Protein AF-A0A5M3XI21-F1 (afdb_monomer_lite)

Sequence (99 aa):
MAERLDDRTVAGRLEVLEELLAELEASGAETALDAIALLAEVYGEALARVMRHAPELHTDLAKDVLLAHLLALHGLGQQEEKAFIPVDALLRRPAGSTP

Organism: NCBI:txid90975

Radius of gyration: 20.73 Å; chains: 1; bounding box: 42×50×56 Å

Foldseek 3Di:
DDDDDDPVRVVVVVVVVVVVLVVCVVVVVVVVNVVVVVVLVVVLVVVVVVCVVCVVCQVVLCVGNNSVVSCVVSVNHDDPPPVPDDVVNVPPDPPDDDD

Structure (mmCIF, N/CA/C/O backbone):
data_AF-A0A5M3XI21-F1
#
_entry.id   AF-A0A5M3XI21-F1
#
loop_
_atom_site.group_PDB
_atom_site.id
_atom_site.type_symbol
_atom_site.label_atom_id
_atom_site.label_alt_id
_atom_site.label_comp_id
_atom_site.label_asym_id
_atom_site.label_entity_id
_atom_site.label_seq_id
_atom_site.pdbx_PDB_ins_code
_atom_site.Cartn_x
_atom_site.Cartn_y
_atom_site.Cartn_z
_atom_site.occupancy
_atom_site.B_iso_or_equiv
_atom_site.auth_seq_id
_atom_site.auth_comp_id
_atom_site.auth_asym_id
_atom_site.auth_atom_id
_atom_site.pdbx_PDB_model_num
ATOM 1 N N . MET A 1 1 ? -16.130 -6.205 -14.612 1.00 44.44 1 MET A N 1
ATOM 2 C CA . MET A 1 1 ? -14.753 -5.741 -14.350 1.00 44.44 1 MET A CA 1
ATOM 3 C C . MET A 1 1 ? -14.866 -4.320 -13.848 1.00 44.44 1 MET A C 1
ATOM 5 O O . MET A 1 1 ? -15.587 -3.558 -14.478 1.00 44.44 1 MET A O 1
ATOM 9 N N . ALA A 1 2 ? -14.283 -4.005 -12.692 1.00 56.81 2 ALA A N 1
ATOM 10 C CA . ALA A 1 2 ? -14.279 -2.634 -12.192 1.00 56.81 2 ALA A CA 1
ATOM 11 C C . ALA A 1 2 ? -13.516 -1.729 -13.172 1.00 56.81 2 ALA A C 1
ATOM 13 O O . ALA A 1 2 ? -12.550 -2.175 -13.796 1.00 56.81 2 ALA A O 1
ATOM 14 N N . GLU A 1 3 ? -13.976 -0.491 -13.325 1.00 80.06 3 GLU A N 1
ATOM 15 C CA . GLU A 1 3 ? -13.272 0.534 -14.090 1.00 80.06 3 GLU A CA 1
ATOM 16 C C . GLU A 1 3 ? -11.893 0.784 -13.463 1.00 80.06 3 GLU A C 1
ATOM 18 O O . GLU A 1 3 ? -11.750 0.786 -12.236 1.00 80.06 3 GLU A O 1
ATOM 23 N N . ARG A 1 4 ? -10.860 0.914 -14.305 1.00 84.12 4 ARG A N 1
ATOM 24 C CA . ARG A 1 4 ? -9.506 1.227 -13.832 1.00 84.12 4 ARG A CA 1
ATOM 25 C C . ARG A 1 4 ? -9.526 2.616 -13.197 1.00 84.12 4 ARG A C 1
ATOM 27 O O . ARG A 1 4 ? -10.082 3.539 -13.778 1.00 84.12 4 ARG A O 1
ATOM 34 N N . LEU A 1 5 ? -8.912 2.747 -12.025 1.00 86.69 5 LEU A N 1
ATOM 35 C CA . LEU A 1 5 ? -8.783 4.037 -11.352 1.00 86.69 5 LEU A CA 1
ATOM 36 C C . LEU A 1 5 ? -7.801 4.924 -12.122 1.00 86.69 5 LEU A C 1
ATOM 38 O O . LEU A 1 5 ? -6.775 4.429 -12.591 1.00 86.69 5 LEU A O 1
ATOM 42 N N . ASP A 1 6 ? -8.120 6.212 -12.235 1.00 89.50 6 ASP A N 1
ATOM 43 C CA . ASP A 1 6 ? -7.165 7.225 -12.684 1.00 89.50 6 ASP A CA 1
ATOM 44 C C . ASP A 1 6 ? -6.231 7.653 -11.538 1.00 89.50 6 ASP A C 1
ATOM 46 O O . ASP A 1 6 ? -6.515 7.419 -10.359 1.00 89.50 6 ASP A O 1
ATOM 50 N N . ASP A 1 7 ? -5.116 8.301 -11.884 1.00 86.25 7 ASP A N 1
ATOM 51 C CA . ASP A 1 7 ? -4.074 8.703 -10.929 1.00 86.25 7 ASP A CA 1
ATOM 52 C C . ASP A 1 7 ? -4.614 9.601 -9.808 1.00 86.25 7 ASP A C 1
ATOM 54 O O . ASP A 1 7 ? -4.203 9.491 -8.653 1.00 86.25 7 ASP A O 1
ATOM 58 N N . ARG A 1 8 ? -5.578 10.474 -10.127 1.00 87.88 8 ARG A N 1
ATOM 59 C CA . ARG A 1 8 ? -6.192 11.376 -9.146 1.00 87.88 8 ARG A CA 1
ATOM 60 C C . ARG A 1 8 ? -7.022 10.602 -8.126 1.00 87.88 8 ARG A C 1
ATOM 62 O O . ARG A 1 8 ? -6.962 10.889 -6.933 1.00 87.88 8 ARG A O 1
ATOM 69 N N . THR A 1 9 ? -7.802 9.635 -8.595 1.00 90.44 9 THR A N 1
ATOM 70 C CA . THR A 1 9 ? -8.622 8.770 -7.747 1.00 90.44 9 THR A CA 1
ATOM 71 C C . THR A 1 9 ? -7.742 7.866 -6.898 1.00 90.44 9 THR A C 1
ATOM 73 O O . THR A 1 9 ? -8.064 7.621 -5.738 1.00 90.44 9 THR A O 1
ATOM 76 N N . VAL A 1 10 ? -6.623 7.388 -7.448 1.00 88.50 10 VAL A N 1
ATOM 77 C CA . VAL A 1 10 ? -5.615 6.649 -6.685 1.00 88.50 10 VAL A CA 1
ATOM 78 C C . VAL A 1 10 ? -5.051 7.507 -5.558 1.00 88.50 10 VAL A C 1
ATOM 80 O O . VAL A 1 10 ? -5.106 7.071 -4.413 1.00 88.50 10 VAL A O 1
ATOM 83 N N . ALA A 1 11 ? -4.569 8.718 -5.852 1.00 84.06 11 ALA A N 1
ATOM 84 C CA . ALA A 1 11 ? -3.992 9.605 -4.843 1.00 84.06 11 ALA A CA 1
ATOM 85 C C . ALA A 1 11 ? -4.972 9.875 -3.689 1.00 84.06 11 ALA A C 1
ATOM 87 O O . ALA A 1 11 ? -4.624 9.671 -2.531 1.00 84.06 11 ALA A O 1
ATOM 88 N N . GLY A 1 12 ? -6.232 10.204 -4.001 1.00 89.50 12 GLY A N 1
ATOM 89 C CA . GLY A 1 12 ? -7.248 10.417 -2.966 1.00 89.50 12 GLY A CA 1
ATOM 90 C C . GLY A 1 12 ? -7.565 9.160 -2.145 1.00 89.50 12 GLY A C 1
ATOM 91 O O . GLY A 1 12 ? -7.872 9.253 -0.963 1.00 89.50 12 GLY A O 1
ATOM 92 N N . ARG A 1 13 ? -7.473 7.960 -2.734 1.00 90.94 13 ARG A N 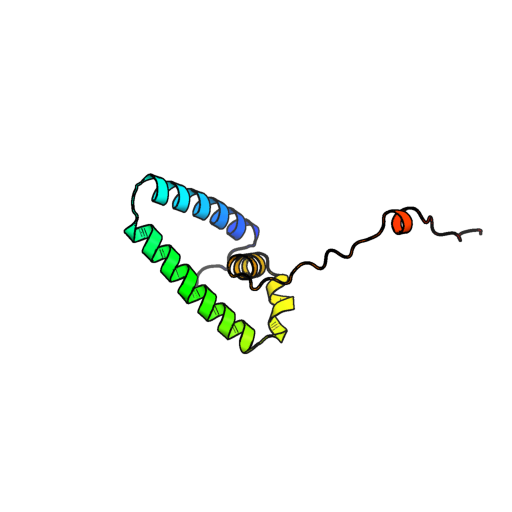1
ATOM 93 C CA . ARG A 1 13 ? -7.628 6.709 -1.972 1.00 90.94 13 ARG A CA 1
ATOM 94 C C . ARG A 1 13 ? -6.430 6.404 -1.080 1.00 90.94 13 ARG A C 1
ATOM 96 O O . ARG A 1 13 ? -6.635 5.787 -0.042 1.00 90.94 13 ARG A O 1
ATOM 103 N N . LEU A 1 14 ? -5.220 6.792 -1.482 1.00 87.62 14 LEU A N 1
ATOM 104 C CA . LEU A 1 14 ? -4.025 6.652 -0.649 1.00 87.62 14 LEU A CA 1
ATOM 105 C C . LEU A 1 14 ? -4.121 7.562 0.581 1.00 87.62 14 LEU A C 1
ATOM 107 O O . LEU A 1 14 ? -3.933 7.073 1.686 1.00 87.62 14 LEU A O 1
ATOM 111 N N . GLU A 1 15 ? -4.538 8.819 0.406 1.00 90.81 15 GLU A N 1
ATOM 112 C CA . GLU A 1 15 ? -4.784 9.746 1.524 1.00 90.81 15 GLU A CA 1
ATOM 113 C C . GLU A 1 15 ? -5.818 9.180 2.514 1.00 90.81 15 GLU A C 1
ATOM 115 O O . GLU A 1 15 ? -5.564 9.099 3.713 1.00 90.81 15 GLU A O 1
ATOM 120 N N . VAL A 1 16 ? -6.957 8.683 2.016 1.00 94.62 16 VAL A N 1
ATOM 121 C CA . VAL A 1 16 ? -7.982 8.054 2.872 1.00 94.62 16 VAL A CA 1
ATOM 122 C C . VAL A 1 16 ? -7.455 6.795 3.572 1.00 94.62 16 VAL A C 1
ATOM 124 O O . VAL A 1 16 ? -7.833 6.514 4.707 1.00 94.62 16 VAL A O 1
ATOM 127 N N . LEU A 1 17 ? -6.601 6.005 2.915 1.00 91.38 17 LEU A N 1
ATOM 128 C CA . LEU A 1 17 ? -6.008 4.820 3.534 1.00 91.38 17 LEU A CA 1
ATOM 129 C C . LEU A 1 17 ? -5.089 5.202 4.701 1.00 91.38 17 LEU A C 1
ATOM 131 O O . LEU A 1 17 ? -5.135 4.538 5.733 1.00 91.38 17 LEU A O 1
ATOM 135 N N . GLU A 1 18 ? -4.295 6.263 4.556 1.00 91.56 18 GLU A N 1
ATOM 136 C CA . GLU A 1 18 ? -3.454 6.793 5.635 1.00 91.56 18 GLU A CA 1
ATOM 137 C C . GLU A 1 18 ? -4.299 7.233 6.839 1.00 91.56 18 GLU A C 1
ATOM 139 O O . GLU A 1 18 ? -3.993 6.857 7.972 1.00 91.56 18 GLU A O 1
ATOM 144 N N . GLU A 1 19 ? -5.403 7.949 6.600 1.00 96.12 19 GLU A N 1
ATOM 145 C CA . GLU A 1 19 ? -6.345 8.354 7.653 1.00 96.12 19 GLU A CA 1
ATOM 146 C C . GLU A 1 19 ? -6.939 7.141 8.385 1.00 96.12 19 GLU A C 1
ATOM 148 O O . GLU A 1 19 ? -6.906 7.075 9.615 1.00 96.12 19 GLU A O 1
ATOM 153 N N . LEU A 1 20 ? -7.418 6.136 7.644 1.00 95.88 20 LEU A N 1
ATOM 154 C CA . LEU A 1 20 ? -7.997 4.921 8.226 1.00 95.88 20 LEU A CA 1
ATOM 155 C C . LEU A 1 20 ? -6.979 4.103 9.028 1.00 95.88 20 LEU A C 1
ATOM 157 O O . LEU A 1 20 ? -7.335 3.514 10.049 1.00 95.88 20 LEU A O 1
ATOM 161 N N . LEU A 1 21 ? -5.721 4.045 8.584 1.00 93.25 21 LEU A N 1
ATOM 162 C CA . LEU A 1 21 ? -4.655 3.372 9.328 1.00 93.25 21 LEU A CA 1
ATOM 163 C C . LEU A 1 21 ? -4.342 4.105 10.636 1.00 93.25 21 LEU A C 1
ATOM 165 O O . LEU A 1 21 ? -4.192 3.450 11.667 1.00 93.25 21 LEU A O 1
ATOM 169 N N . ALA A 1 22 ? -4.319 5.440 10.618 1.00 93.62 22 ALA A N 1
ATOM 170 C CA . ALA A 1 22 ? -4.133 6.244 11.824 1.00 93.62 22 ALA A CA 1
ATOM 171 C C . ALA A 1 22 ? -5.297 6.075 12.818 1.00 93.62 22 ALA A C 1
ATOM 173 O O . ALA A 1 22 ? -5.080 5.941 14.024 1.00 93.62 22 ALA A O 1
ATOM 174 N N . GLU A 1 23 ? -6.541 6.028 12.331 1.00 95.12 23 GLU A N 1
ATOM 175 C CA . GLU A 1 23 ? -7.711 5.722 13.163 1.00 95.12 23 GLU A CA 1
ATOM 176 C C . GLU A 1 23 ? -7.638 4.310 13.756 1.00 95.12 23 GLU A C 1
ATOM 178 O O . GLU A 1 23 ? -7.946 4.106 14.935 1.00 95.12 23 GLU A O 1
ATOM 183 N N . LEU A 1 24 ? -7.204 3.330 12.959 1.00 94.88 24 LEU A N 1
ATOM 184 C CA . LEU A 1 24 ? -7.056 1.950 13.406 1.00 94.88 24 LEU A CA 1
ATOM 185 C C . LEU A 1 24 ? -6.000 1.833 14.513 1.00 94.88 24 LEU A C 1
ATOM 187 O O . LEU A 1 24 ? -6.245 1.156 15.514 1.00 94.88 24 LEU A O 1
ATOM 191 N N . GLU A 1 25 ? -4.882 2.545 14.382 1.00 92.25 25 GLU A N 1
ATOM 192 C CA . GLU A 1 25 ? -3.859 2.658 15.423 1.00 92.25 25 GLU A CA 1
ATOM 193 C C . GLU A 1 25 ? -4.412 3.287 16.702 1.00 92.25 25 GLU A C 1
ATOM 195 O O . GLU A 1 25 ? -4.286 2.710 17.785 1.00 92.25 25 GLU A O 1
ATOM 200 N N . ALA A 1 26 ? -5.127 4.407 16.584 1.00 94.12 26 ALA A N 1
ATOM 201 C CA . ALA A 1 26 ? -5.742 5.078 17.727 1.00 94.12 26 ALA A CA 1
ATOM 202 C C . ALA A 1 26 ? -6.810 4.221 18.434 1.00 94.12 26 ALA A C 1
ATOM 204 O O . ALA A 1 26 ? -7.038 4.381 19.635 1.00 94.12 26 ALA A O 1
ATOM 205 N N . SER A 1 27 ? -7.460 3.302 17.713 1.00 95.25 27 SER A N 1
ATOM 206 C CA . SER A 1 27 ? -8.473 2.400 18.273 1.00 95.25 27 SER A CA 1
ATOM 207 C C . SER A 1 27 ? -7.899 1.283 19.158 1.00 95.25 27 SER A C 1
ATOM 209 O O . SER A 1 27 ? -8.662 0.607 19.850 1.00 95.25 27 SER A O 1
ATOM 211 N N . GLY A 1 28 ? -6.574 1.077 19.152 1.00 90.69 28 GLY A N 1
ATOM 212 C CA . GLY A 1 28 ? -5.918 -0.015 19.881 1.00 90.69 28 GLY A CA 1
ATOM 213 C C . GLY A 1 28 ? -6.143 -1.394 19.251 1.00 90.69 28 GLY A C 1
ATOM 214 O O . GLY A 1 28 ? -6.021 -2.416 19.926 1.00 90.69 28 GLY A O 1
ATOM 215 N N . ALA A 1 29 ? -6.492 -1.447 17.963 1.00 92.94 29 ALA A N 1
ATOM 216 C CA . ALA A 1 29 ? -6.718 -2.684 17.221 1.00 92.94 29 ALA A CA 1
ATOM 217 C C . ALA A 1 29 ? -5.395 -3.319 16.745 1.00 92.94 29 ALA A C 1
ATOM 219 O O . ALA A 1 29 ? -5.200 -3.542 15.549 1.00 92.94 29 ALA A O 1
ATOM 220 N N . GLU A 1 30 ? -4.497 -3.636 17.685 1.00 92.56 30 GLU A N 1
ATOM 221 C CA . GLU A 1 30 ? -3.145 -4.165 17.420 1.00 92.56 30 GLU A CA 1
ATOM 222 C C . GLU A 1 30 ? -3.1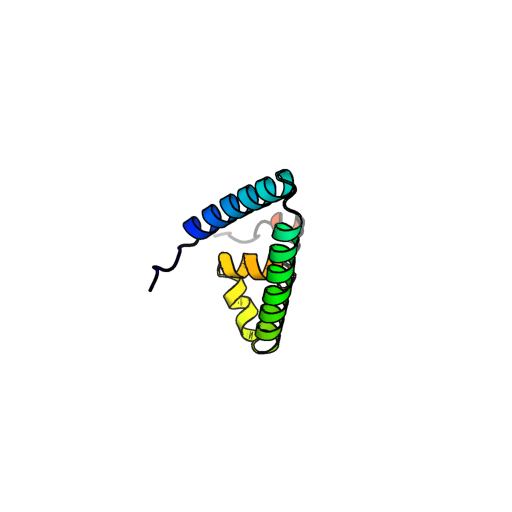64 -5.358 16.453 1.00 92.56 30 GLU A C 1
ATOM 224 O O . GLU A 1 30 ? -2.467 -5.353 15.447 1.00 92.56 30 GLU A O 1
ATOM 229 N N . THR A 1 31 ? -4.059 -6.332 16.661 1.00 93.62 31 THR A N 1
ATOM 230 C CA . THR A 1 31 ? -4.164 -7.507 15.777 1.00 93.62 31 THR A CA 1
ATOM 231 C C . THR A 1 31 ? -4.535 -7.150 14.332 1.00 93.62 31 THR A C 1
ATOM 233 O O . THR A 1 31 ? -4.127 -7.844 13.402 1.00 93.62 31 THR A O 1
ATOM 236 N N . ALA A 1 32 ? -5.324 -6.093 14.119 1.00 93.94 32 ALA A N 1
ATOM 237 C CA . ALA A 1 32 ? -5.689 -5.657 12.774 1.00 93.94 32 ALA A CA 1
ATOM 238 C C . ALA A 1 32 ? -4.511 -4.954 12.086 1.00 93.94 32 ALA A C 1
ATOM 240 O O . ALA A 1 32 ? -4.254 -5.217 10.911 1.00 93.94 32 ALA A O 1
ATOM 241 N N . LEU A 1 33 ? -3.769 -4.121 12.822 1.00 94.50 33 LEU A N 1
ATOM 242 C CA . LEU A 1 33 ? -2.538 -3.509 12.326 1.00 94.50 33 LEU A CA 1
ATOM 243 C C . LEU A 1 33 ? -1.468 -4.553 12.006 1.00 94.50 33 LEU A C 1
ATOM 245 O O . LEU A 1 33 ? -0.902 -4.505 10.918 1.00 94.50 33 LEU A O 1
ATOM 249 N N . ASP A 1 34 ? -1.261 -5.539 12.881 1.00 95.19 34 ASP A N 1
ATOM 250 C CA . ASP A 1 34 ? -0.326 -6.644 12.648 1.00 95.19 34 ASP A CA 1
ATOM 251 C C . ASP A 1 34 ? -0.692 -7.426 11.381 1.00 95.19 34 ASP A C 1
ATOM 253 O O . ASP A 1 34 ? 0.172 -7.772 10.575 1.00 95.19 34 ASP A O 1
ATOM 257 N N . ALA A 1 35 ? -1.987 -7.683 11.163 1.00 95.50 35 ALA A N 1
ATOM 258 C CA . ALA A 1 35 ? -2.453 -8.357 9.957 1.00 95.50 35 ALA A CA 1
ATOM 259 C C . ALA A 1 35 ? -2.189 -7.526 8.690 1.00 95.50 35 ALA A C 1
ATOM 261 O O . ALA A 1 35 ? -1.769 -8.081 7.674 1.00 95.50 35 ALA A O 1
ATOM 262 N N . ILE A 1 36 ? -2.409 -6.208 8.733 1.00 95.00 36 ILE A N 1
ATOM 263 C CA . ILE A 1 36 ? -2.128 -5.308 7.604 1.00 95.00 36 ILE A CA 1
ATOM 264 C C . ILE A 1 36 ? -0.622 -5.219 7.342 1.00 95.00 36 ILE A C 1
ATOM 266 O O . ILE A 1 36 ? -0.209 -5.307 6.185 1.00 95.00 36 ILE A O 1
ATOM 270 N N . ALA A 1 37 ? 0.195 -5.102 8.390 1.00 93.06 37 ALA A N 1
ATOM 271 C CA . ALA A 1 37 ? 1.649 -5.092 8.284 1.00 93.06 37 ALA A CA 1
ATOM 272 C C . ALA A 1 37 ? 2.155 -6.390 7.641 1.00 93.06 37 ALA A C 1
ATOM 274 O O . ALA A 1 37 ? 2.879 -6.347 6.648 1.00 93.06 37 ALA A O 1
ATOM 275 N N . LEU A 1 38 ? 1.675 -7.543 8.115 1.00 95.88 38 LEU A N 1
ATOM 276 C CA . LEU A 1 38 ? 2.018 -8.843 7.541 1.00 95.88 38 LEU A CA 1
ATOM 277 C C . LEU A 1 38 ? 1.582 -8.962 6.071 1.00 95.88 38 LEU A C 1
ATOM 279 O O . LEU A 1 38 ? 2.318 -9.501 5.245 1.00 95.88 38 LEU A O 1
ATOM 283 N N . LEU A 1 39 ? 0.399 -8.451 5.714 1.00 95.06 39 LEU A N 1
ATOM 284 C CA . LEU A 1 39 ? -0.041 -8.401 4.317 1.00 95.06 39 LEU A CA 1
ATOM 285 C C . LEU A 1 39 ? 0.893 -7.531 3.466 1.00 95.06 39 LEU A C 1
ATOM 287 O O . LEU A 1 39 ? 1.281 -7.957 2.376 1.00 95.06 39 LEU A O 1
ATOM 291 N N . ALA A 1 40 ? 1.271 -6.348 3.954 1.00 93.62 40 ALA A N 1
ATOM 292 C CA . ALA A 1 40 ? 2.193 -5.455 3.261 1.00 93.62 40 ALA A CA 1
ATOM 293 C C . ALA A 1 40 ? 3.566 -6.117 3.057 1.00 93.62 40 ALA A C 1
ATOM 295 O O . ALA A 1 40 ? 4.113 -6.057 1.958 1.00 93.62 40 ALA A O 1
ATOM 296 N N . GLU A 1 41 ? 4.093 -6.820 4.060 1.00 95.31 41 GLU A N 1
ATOM 297 C CA . GLU A 1 41 ? 5.352 -7.566 3.949 1.00 95.31 41 GLU A CA 1
ATOM 298 C C . GLU A 1 41 ? 5.281 -8.671 2.886 1.00 95.31 41 GLU A C 1
ATOM 300 O O . GLU A 1 41 ? 6.140 -8.753 2.004 1.00 95.31 41 GLU A O 1
ATOM 305 N N . VAL A 1 42 ? 4.237 -9.506 2.926 1.00 97.44 42 VAL A N 1
ATOM 306 C CA . VAL A 1 42 ? 4.074 -10.629 1.990 1.00 97.44 42 VAL A CA 1
ATOM 307 C C . VAL A 1 42 ? 3.928 -10.136 0.550 1.00 97.44 42 VAL A C 1
ATOM 309 O O . VAL A 1 42 ? 4.554 -10.692 -0.360 1.00 97.44 42 VAL A O 1
ATOM 312 N N . TYR A 1 43 ? 3.127 -9.094 0.320 1.00 94.81 43 TYR A N 1
ATOM 313 C CA . TYR A 1 43 ? 2.961 -8.532 -1.020 1.00 94.81 43 TYR A CA 1
ATOM 314 C C . TYR A 1 43 ? 4.185 -7.739 -1.486 1.00 94.81 43 TYR A C 1
ATOM 316 O O . TYR A 1 43 ? 4.510 -7.794 -2.674 1.00 94.81 43 TYR A O 1
ATOM 324 N N . GLY A 1 44 ? 4.913 -7.091 -0.576 1.00 94.50 44 GLY A N 1
ATOM 325 C CA . GLY A 1 44 ? 6.198 -6.462 -0.873 1.00 94.50 44 GLY A CA 1
ATOM 326 C C . GLY A 1 44 ? 7.242 -7.468 -1.352 1.00 94.50 44 GLY A C 1
ATOM 327 O O . GLY A 1 44 ? 7.886 -7.263 -2.381 1.00 94.50 44 GLY A O 1
ATOM 328 N N . GLU A 1 45 ? 7.352 -8.613 -0.677 1.00 97.38 45 GLU A N 1
ATOM 329 C CA . GLU A 1 45 ? 8.229 -9.709 -1.103 1.00 97.38 45 GLU A CA 1
ATOM 330 C C . GLU A 1 45 ? 7.783 -10.308 -2.447 1.00 97.38 45 GLU A C 1
ATOM 332 O O . GLU A 1 45 ? 8.612 -10.604 -3.313 1.00 97.38 45 GLU A O 1
ATOM 337 N N . ALA A 1 46 ? 6.475 -10.463 -2.669 1.00 96.50 46 ALA A N 1
ATOM 338 C CA . ALA A 1 46 ? 5.959 -10.910 -3.960 1.00 96.50 46 ALA A CA 1
ATOM 339 C C . ALA A 1 46 ? 6.348 -9.937 -5.087 1.00 96.50 46 ALA A C 1
ATOM 341 O O . ALA A 1 46 ? 6.838 -10.375 -6.131 1.00 96.50 46 ALA A O 1
ATOM 342 N N . LEU A 1 47 ? 6.208 -8.628 -4.862 1.00 95.19 47 LEU A N 1
ATOM 343 C CA . LEU A 1 47 ? 6.635 -7.596 -5.804 1.00 95.19 47 LEU A CA 1
ATOM 344 C C . LEU A 1 47 ? 8.143 -7.658 -6.066 1.00 95.19 47 LEU A C 1
ATOM 346 O O . LEU A 1 47 ? 8.561 -7.644 -7.224 1.00 95.19 47 LEU A O 1
ATOM 350 N N . ALA A 1 48 ? 8.961 -7.809 -5.023 1.00 94.75 48 ALA A N 1
ATOM 351 C CA . ALA A 1 48 ? 10.409 -7.948 -5.159 1.00 94.75 48 ALA A CA 1
ATOM 352 C C . ALA A 1 48 ? 10.794 -9.157 -6.030 1.00 94.75 48 ALA A C 1
ATOM 354 O O . ALA A 1 48 ? 11.711 -9.073 -6.851 1.00 94.75 48 ALA A O 1
ATOM 355 N N . ARG A 1 49 ? 10.070 -10.279 -5.915 1.00 96.56 49 ARG A N 1
ATOM 356 C CA . ARG A 1 49 ? 10.265 -11.449 -6.789 1.00 96.56 49 ARG A CA 1
ATOM 357 C C . ARG A 1 49 ? 9.884 -11.157 -8.233 1.00 96.56 49 ARG A C 1
ATOM 359 O O . ARG A 1 49 ? 10.636 -11.537 -9.125 1.00 96.56 49 ARG A O 1
ATOM 366 N N . VAL A 1 50 ? 8.773 -10.462 -8.478 1.00 94.81 50 VAL A N 1
ATOM 367 C CA . VAL A 1 50 ? 8.402 -10.034 -9.839 1.00 94.81 50 VAL A CA 1
ATOM 368 C C . VAL A 1 50 ? 9.503 -9.153 -10.434 1.00 94.81 50 VAL A C 1
ATOM 370 O O . VAL A 1 50 ? 9.952 -9.422 -11.545 1.00 94.81 50 VAL A O 1
ATOM 373 N N . MET A 1 51 ? 10.015 -8.178 -9.675 1.00 93.94 51 MET A N 1
ATOM 374 C CA . MET A 1 51 ? 11.108 -7.302 -10.125 1.00 93.94 51 MET A CA 1
ATOM 375 C C . MET A 1 51 ? 12.414 -8.060 -10.372 1.00 93.94 51 MET A C 1
ATOM 377 O O . MET A 1 51 ? 13.169 -7.710 -11.273 1.00 93.94 51 MET A O 1
ATOM 381 N N . ARG A 1 52 ? 12.670 -9.142 -9.629 1.00 94.50 52 ARG A N 1
ATOM 382 C CA . ARG A 1 52 ? 13.812 -10.032 -9.883 1.00 94.50 52 ARG A CA 1
ATOM 383 C C . ARG A 1 52 ? 13.674 -10.808 -11.194 1.00 94.50 52 ARG A C 1
ATOM 385 O O . ARG A 1 52 ? 14.682 -11.088 -11.834 1.00 94.50 52 ARG A O 1
ATOM 392 N N . HIS A 1 53 ? 12.456 -11.190 -11.569 1.00 96.12 53 HIS A N 1
ATOM 393 C CA . HIS A 1 53 ? 12.192 -11.953 -12.790 1.00 96.12 53 HIS A CA 1
ATOM 394 C C . HIS A 1 53 ? 12.057 -11.081 -14.044 1.00 96.12 53 HIS A C 1
ATOM 396 O O . HIS A 1 53 ? 12.301 -11.593 -15.132 1.00 96.12 53 HIS A O 1
ATOM 402 N N . ALA A 1 54 ? 11.689 -9.806 -13.890 1.00 94.19 54 ALA A N 1
ATOM 403 C CA . ALA A 1 54 ? 11.482 -8.862 -14.988 1.00 94.19 54 ALA A CA 1
ATOM 404 C C . ALA A 1 54 ? 12.079 -7.471 -14.670 1.00 94.19 54 ALA A C 1
ATOM 406 O O . ALA A 1 54 ? 11.337 -6.489 -14.541 1.00 94.19 54 ALA A O 1
ATOM 407 N N . PRO A 1 55 ? 13.411 -7.364 -14.490 1.00 90.25 55 PRO A N 1
ATOM 408 C CA . PRO A 1 55 ? 14.072 -6.105 -14.135 1.00 90.25 55 PRO A CA 1
ATOM 409 C C . PRO A 1 55 ? 13.900 -5.007 -15.194 1.00 90.25 55 PRO A C 1
ATOM 411 O O . PRO A 1 55 ? 13.922 -3.822 -14.868 1.00 90.25 55 PRO A O 1
ATOM 414 N N . GLU A 1 56 ? 13.689 -5.375 -16.457 1.00 92.50 56 GLU A N 1
ATOM 415 C CA . GLU A 1 56 ? 13.450 -4.452 -17.566 1.00 92.50 56 GLU A CA 1
ATOM 416 C C . GLU A 1 56 ? 12.175 -3.613 -17.400 1.00 92.50 56 GLU A C 1
ATOM 418 O O . GLU A 1 56 ? 12.103 -2.505 -17.929 1.00 92.50 56 GLU A O 1
ATOM 423 N N . LEU A 1 57 ? 11.193 -4.094 -16.629 1.00 92.44 57 LEU A N 1
ATOM 424 C CA . LEU A 1 57 ? 9.939 -3.374 -16.397 1.00 92.44 57 LEU A CA 1
ATOM 425 C C . LEU A 1 57 ? 10.097 -2.212 -15.416 1.00 92.44 57 LEU A C 1
ATOM 427 O O . LEU A 1 57 ? 9.249 -1.326 -15.378 1.00 92.44 57 LEU A O 1
ATOM 431 N N . HIS A 1 58 ? 11.178 -2.185 -14.635 1.00 91.00 58 HIS A N 1
ATOM 432 C CA . HIS A 1 58 ? 11.354 -1.254 -13.520 1.00 91.00 58 HIS A CA 1
ATOM 433 C C . HIS A 1 58 ? 11.177 0.216 -13.926 1.00 91.00 58 HIS A C 1
ATOM 435 O O . HIS A 1 58 ? 10.414 0.956 -13.307 1.00 91.00 58 HIS A O 1
ATOM 441 N N . THR A 1 59 ? 11.805 0.616 -15.035 1.00 90.12 59 THR A N 1
ATOM 442 C CA . THR A 1 59 ? 11.735 1.999 -15.538 1.00 90.12 59 THR A CA 1
ATOM 443 C C . THR A 1 59 ? 10.336 2.378 -16.021 1.00 90.12 59 THR A C 1
ATOM 445 O O . THR A 1 59 ? 9.941 3.533 -15.887 1.00 90.12 59 THR A O 1
ATOM 448 N N . ASP A 1 60 ? 9.581 1.437 -16.584 1.00 92.50 60 ASP A N 1
ATOM 449 C CA . ASP A 1 60 ? 8.228 1.711 -17.067 1.00 92.50 60 ASP A CA 1
ATOM 450 C C . ASP A 1 60 ? 7.212 1.738 -15.925 1.00 92.50 60 ASP A C 1
ATOM 452 O O . ASP A 1 60 ? 6.342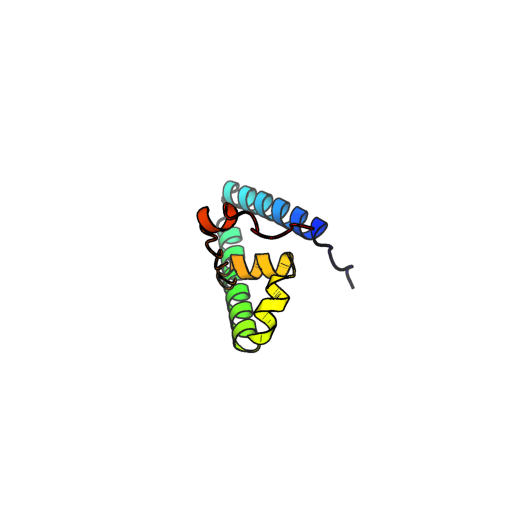 2.606 -15.905 1.00 92.50 60 ASP A O 1
ATOM 456 N N . LEU A 1 61 ? 7.371 0.863 -14.929 1.00 93.06 61 LEU A N 1
ATOM 457 C CA . LEU A 1 61 ? 6.553 0.875 -13.716 1.00 93.06 61 LEU A CA 1
ATOM 458 C C . LEU A 1 61 ? 6.770 2.153 -12.898 1.00 93.06 61 LEU A C 1
ATOM 460 O O . LEU A 1 61 ? 5.813 2.708 -12.375 1.00 93.06 61 LEU A O 1
ATOM 464 N N . ALA A 1 62 ? 7.998 2.674 -12.846 1.00 90.81 62 ALA A N 1
ATOM 465 C CA . ALA A 1 62 ? 8.300 3.930 -12.161 1.00 90.81 62 ALA A CA 1
ATOM 466 C C . ALA A 1 62 ? 7.648 5.177 -12.801 1.00 90.81 62 ALA A C 1
ATOM 468 O O . ALA A 1 62 ? 7.651 6.240 -12.185 1.00 90.81 62 ALA A O 1
ATOM 469 N N . LYS A 1 63 ? 7.106 5.081 -14.026 1.00 89.56 63 LYS A N 1
ATOM 470 C CA . LYS A 1 63 ? 6.381 6.185 -14.689 1.00 89.56 63 LYS A CA 1
ATOM 471 C C . LYS A 1 63 ? 4.897 6.232 -14.325 1.00 89.56 63 LYS A C 1
ATOM 473 O O . LYS A 1 63 ? 4.262 7.258 -14.547 1.00 89.56 63 LYS A O 1
ATOM 478 N N . ASP A 1 64 ? 4.343 5.132 -13.825 1.00 91.31 64 ASP A N 1
ATOM 479 C CA . ASP A 1 64 ? 2.964 5.059 -13.348 1.00 91.31 64 ASP A CA 1
ATOM 480 C C . ASP A 1 64 ? 2.923 5.485 -11.876 1.00 91.31 64 ASP A C 1
ATOM 482 O O . ASP A 1 64 ? 3.708 4.999 -11.065 1.00 91.31 64 ASP A O 1
ATOM 486 N N . VAL A 1 65 ? 2.027 6.409 -11.525 1.00 86.69 65 VAL A N 1
ATOM 487 C CA . VAL A 1 65 ? 1.989 7.029 -10.189 1.00 86.69 6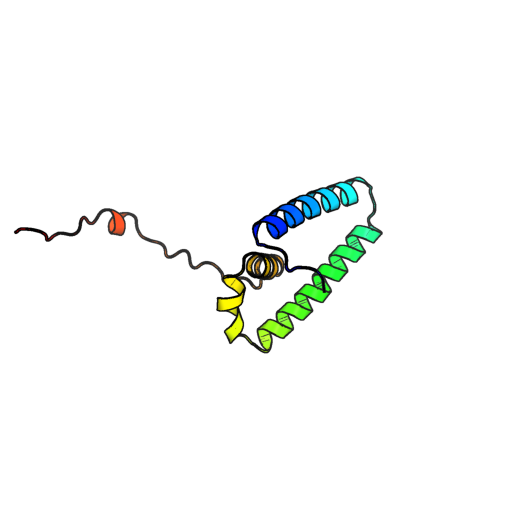5 VAL A CA 1
ATOM 488 C C . VAL A 1 65 ? 1.764 5.994 -9.087 1.00 86.69 65 VAL A C 1
ATOM 490 O O . VAL A 1 65 ? 2.441 6.027 -8.056 1.00 86.69 65 VAL A O 1
ATOM 493 N N . LEU A 1 66 ? 0.838 5.055 -9.299 1.00 90.19 66 LEU A N 1
ATOM 494 C CA . LEU A 1 66 ? 0.520 4.032 -8.307 1.00 90.19 66 LEU A CA 1
ATOM 495 C C . LEU A 1 66 ? 1.675 3.045 -8.157 1.00 90.19 66 LEU A C 1
ATOM 497 O O . LEU A 1 66 ? 2.052 2.679 -7.044 1.00 90.19 66 LEU A O 1
ATOM 501 N N . LEU A 1 67 ? 2.237 2.605 -9.280 1.00 92.38 67 LEU A N 1
ATOM 502 C CA . LEU A 1 67 ? 3.308 1.612 -9.274 1.00 92.38 67 LEU A CA 1
ATOM 503 C C . LEU A 1 67 ? 4.612 2.210 -8.736 1.00 92.38 67 LEU A C 1
ATOM 505 O O . LEU A 1 67 ? 5.310 1.541 -7.978 1.00 92.38 67 LEU A O 1
ATOM 509 N N . ALA A 1 68 ? 4.901 3.479 -9.027 1.00 89.50 68 ALA A N 1
ATOM 510 C CA . ALA A 1 68 ? 6.005 4.212 -8.421 1.00 89.50 68 ALA A CA 1
ATOM 511 C C . ALA A 1 68 ? 5.852 4.310 -6.896 1.00 89.50 68 ALA A C 1
ATOM 513 O O . ALA A 1 68 ? 6.809 4.037 -6.170 1.00 89.50 68 ALA A O 1
ATOM 514 N N . HIS A 1 69 ? 4.649 4.631 -6.404 1.00 88.44 69 HIS A N 1
ATOM 515 C CA . HIS A 1 69 ? 4.365 4.662 -4.967 1.00 88.44 69 HIS A CA 1
ATOM 516 C C . HIS A 1 69 ? 4.557 3.282 -4.321 1.00 88.44 69 HIS A C 1
ATOM 518 O O . HIS A 1 69 ? 5.221 3.167 -3.294 1.00 88.44 69 HIS A O 1
ATOM 524 N N . LEU A 1 70 ? 4.056 2.218 -4.955 1.00 92.06 70 LEU A N 1
ATOM 525 C CA . LEU A 1 70 ? 4.210 0.846 -4.470 1.00 92.06 70 LEU A CA 1
ATOM 526 C C . LEU A 1 70 ? 5.684 0.401 -4.424 1.00 92.06 70 LEU A C 1
ATOM 528 O O . LEU A 1 70 ? 6.123 -0.210 -3.451 1.00 92.06 70 LEU A O 1
ATOM 532 N N . LEU A 1 71 ? 6.466 0.724 -5.459 1.00 92.69 71 LEU A N 1
ATOM 533 C CA . LEU A 1 71 ? 7.903 0.448 -5.484 1.00 92.69 71 LEU A CA 1
ATOM 534 C C . LEU A 1 71 ? 8.633 1.214 -4.374 1.00 92.69 71 LEU A C 1
ATOM 536 O O . LEU A 1 71 ? 9.483 0.637 -3.697 1.00 92.69 71 LEU A O 1
ATOM 540 N N . ALA A 1 72 ? 8.300 2.489 -4.162 1.00 90.44 72 ALA A N 1
ATOM 541 C CA . ALA A 1 72 ? 8.893 3.303 -3.105 1.00 90.44 72 ALA A CA 1
ATOM 542 C C . ALA A 1 72 ? 8.561 2.763 -1.705 1.00 90.44 72 ALA A C 1
ATOM 544 O O . ALA A 1 72 ? 9.470 2.619 -0.887 1.00 90.44 72 ALA A O 1
ATOM 545 N N . LEU A 1 73 ? 7.299 2.391 -1.462 1.00 90.12 73 LEU A N 1
ATOM 546 C CA . LEU A 1 73 ? 6.831 1.827 -0.192 1.00 90.12 73 LEU A CA 1
ATOM 547 C C . LEU A 1 73 ? 7.633 0.584 0.223 1.00 90.12 73 LEU A C 1
ATOM 549 O O . LEU A 1 73 ? 7.929 0.399 1.399 1.00 90.12 73 LEU A O 1
ATOM 553 N N . HIS A 1 74 ? 8.025 -0.247 -0.745 1.00 92.88 74 HIS A N 1
ATOM 554 C CA . HIS A 1 74 ? 8.775 -1.481 -0.498 1.00 92.88 74 HIS A CA 1
ATOM 555 C C . HIS A 1 74 ? 10.296 -1.345 -0.675 1.00 92.88 74 HIS A C 1
ATOM 557 O O . HIS A 1 74 ? 11.000 -2.353 -0.699 1.00 92.88 74 HIS A O 1
ATOM 563 N N . GLY A 1 75 ? 10.827 -0.124 -0.811 1.0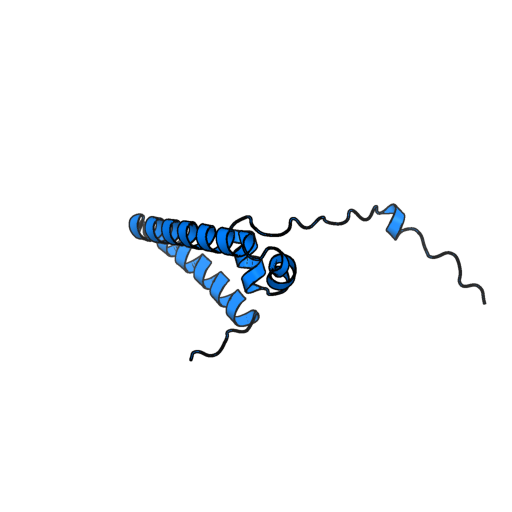0 90.62 75 GLY A N 1
ATOM 564 C CA . GLY A 1 75 ? 12.270 0.098 -0.980 1.00 90.62 75 GLY A CA 1
ATOM 565 C C . GLY A 1 75 ? 12.828 -0.430 -2.307 1.00 90.62 75 GLY A C 1
ATOM 566 O O . GLY A 1 75 ? 14.026 -0.675 -2.428 1.00 90.62 75 GLY A O 1
ATOM 567 N N . LEU A 1 76 ? 11.959 -0.614 -3.301 1.00 88.50 76 LEU A N 1
ATOM 568 C CA . LEU A 1 76 ? 12.292 -1.072 -4.647 1.00 88.50 76 LEU A CA 1
ATOM 569 C C . LEU A 1 76 ? 12.357 0.082 -5.651 1.00 88.50 76 LEU A C 1
ATOM 571 O O . LEU A 1 76 ? 12.633 -0.168 -6.815 1.00 88.50 76 LEU A O 1
ATOM 575 N N . GLY A 1 77 ? 12.070 1.323 -5.255 1.00 76.38 77 GLY A N 1
ATOM 576 C CA . GLY A 1 77 ? 12.145 2.483 -6.146 1.00 76.38 77 GLY A CA 1
ATOM 577 C C . GLY A 1 77 ? 13.562 2.722 -6.677 1.00 76.38 77 GLY A C 1
ATOM 578 O O . GLY A 1 77 ? 14.549 2.375 -6.027 1.00 76.38 77 GLY A O 1
ATOM 579 N N . GLN A 1 78 ? 13.678 3.347 -7.854 1.00 65.31 78 GLN A N 1
ATOM 580 C CA . GLN A 1 78 ? 14.974 3.884 -8.261 1.00 65.31 78 GLN A CA 1
ATOM 581 C C . GLN A 1 78 ? 15.305 5.017 -7.299 1.00 65.31 78 GLN A C 1
ATOM 583 O O . GLN A 1 78 ? 14.480 5.907 -7.084 1.00 65.31 78 GLN A O 1
ATOM 588 N N . GLN A 1 79 ? 16.497 4.988 -6.704 1.00 52.34 79 GLN A N 1
ATOM 589 C CA . GLN A 1 79 ? 17.009 6.198 -6.083 1.00 52.34 79 GLN A CA 1
ATOM 590 C C . GLN A 1 79 ? 17.071 7.226 -7.205 1.00 52.34 79 GLN A C 1
ATOM 592 O O . GLN A 1 79 ? 17.759 6.994 -8.199 1.00 52.34 79 GLN A O 1
ATOM 597 N N . GLU A 1 80 ? 16.324 8.325 -7.087 1.00 51.84 80 GLU A N 1
ATOM 598 C CA . GLU A 1 80 ? 16.605 9.477 -7.925 1.00 51.84 80 GLU A CA 1
ATOM 599 C C . GLU A 1 80 ? 18.078 9.810 -7.683 1.00 51.84 80 GLU A C 1
ATOM 601 O O . GLU A 1 80 ? 18.440 10.373 -6.645 1.00 51.84 80 GLU A O 1
ATOM 606 N N . GLU A 1 81 ? 18.949 9.460 -8.631 1.00 46.75 81 GLU A N 1
ATOM 607 C CA . GLU A 1 81 ? 20.165 10.221 -8.845 1.00 46.75 81 GLU A CA 1
ATOM 608 C C . GLU A 1 81 ? 19.657 11.609 -9.209 1.00 46.75 81 GLU A C 1
ATOM 610 O O . GLU A 1 81 ? 19.434 11.937 -10.374 1.00 46.75 81 GLU A O 1
ATOM 615 N N . LYS A 1 82 ? 19.378 12.423 -8.184 1.00 48.44 82 LYS A N 1
ATOM 616 C CA . LYS A 1 82 ? 19.242 13.857 -8.345 1.00 48.44 82 LYS A CA 1
ATOM 617 C C . LYS A 1 82 ? 20.545 14.265 -8.989 1.00 48.44 82 LYS A C 1
ATOM 619 O O . LYS A 1 82 ? 21.564 14.355 -8.306 1.00 48.44 82 LYS A O 1
ATOM 624 N N . ALA A 1 83 ? 20.512 14.431 -10.308 1.00 57.00 83 ALA A N 1
ATOM 625 C CA . ALA A 1 83 ? 21.620 14.957 -11.062 1.00 57.00 83 ALA A CA 1
ATOM 626 C C . ALA A 1 83 ? 21.950 16.284 -10.390 1.00 57.00 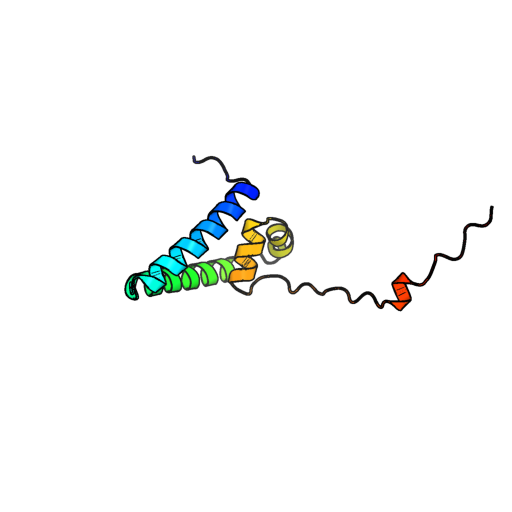83 ALA A C 1
ATOM 628 O O . ALA A 1 83 ? 21.184 17.246 -10.463 1.00 57.00 83 ALA A O 1
ATOM 629 N N . PHE A 1 84 ? 23.034 16.294 -9.621 1.00 66.88 84 PHE A N 1
ATOM 630 C CA . PHE A 1 84 ? 23.507 17.499 -8.985 1.00 66.88 84 PHE A CA 1
ATOM 631 C C . PHE A 1 84 ? 23.895 18.429 -10.127 1.00 66.88 84 PHE A C 1
ATOM 633 O O . PHE A 1 84 ? 24.915 18.217 -10.779 1.00 66.88 84 PHE A O 1
ATOM 640 N N . ILE A 1 85 ? 23.045 19.414 -10.418 1.00 74.56 85 ILE A N 1
ATOM 641 C CA . ILE A 1 85 ? 23.381 20.490 -11.340 1.00 74.56 85 ILE A CA 1
ATOM 642 C C . ILE A 1 85 ? 24.095 21.546 -10.495 1.00 74.56 85 ILE A C 1
ATOM 644 O O . ILE A 1 85 ? 23.444 22.198 -9.674 1.00 74.56 85 ILE A O 1
ATOM 648 N N . PRO A 1 86 ? 25.421 21.727 -10.650 1.00 75.12 86 PRO A N 1
ATOM 649 C CA . PRO A 1 86 ? 26.129 22.774 -9.934 1.00 75.12 86 PRO A CA 1
ATOM 650 C C . PRO A 1 86 ? 25.537 24.126 -10.330 1.00 75.12 86 PRO A C 1
ATOM 652 O O . PRO A 1 86 ? 25.306 24.378 -11.514 1.00 75.12 86 PRO A O 1
ATOM 655 N N . VAL A 1 87 ? 25.327 25.017 -9.360 1.00 72.50 87 VAL A N 1
ATOM 656 C CA . VAL A 1 87 ? 24.773 26.364 -9.601 1.00 72.50 87 VAL A CA 1
ATOM 657 C C . VAL A 1 87 ? 25.581 27.118 -10.668 1.00 72.50 87 VAL A C 1
ATOM 659 O O . VAL A 1 87 ? 25.008 27.804 -11.511 1.00 72.50 87 VAL A O 1
ATOM 662 N N . ASP A 1 88 ? 26.894 26.895 -10.730 1.00 77.69 88 ASP A N 1
ATOM 663 C CA . ASP A 1 88 ? 27.778 27.477 -11.745 1.00 77.69 88 ASP A CA 1
ATOM 664 C C . ASP A 1 88 ? 27.427 27.064 -13.184 1.00 77.69 88 ASP A C 1
ATOM 666 O O . ASP A 1 88 ? 27.656 27.828 -14.124 1.00 77.69 88 ASP A O 1
ATOM 670 N N . ALA A 1 89 ? 26.849 25.874 -13.377 1.00 77.56 89 ALA A N 1
ATOM 671 C CA . ALA A 1 89 ? 26.398 25.402 -14.684 1.00 77.56 89 ALA A CA 1
ATOM 672 C C . ALA A 1 89 ? 25.134 26.140 -15.155 1.00 77.56 89 ALA A C 1
ATOM 674 O O . ALA A 1 89 ? 24.987 26.387 -16.350 1.00 77.56 89 ALA A O 1
ATOM 675 N N . LEU A 1 90 ? 24.263 26.551 -14.227 1.00 73.88 90 LEU A N 1
ATOM 676 C CA . LEU A 1 90 ? 23.053 27.333 -14.515 1.00 73.88 90 LEU A CA 1
ATOM 677 C C . LEU A 1 90 ? 23.366 28.810 -14.787 1.00 73.88 90 LEU A C 1
ATOM 679 O O . LEU A 1 90 ? 22.653 29.476 -15.535 1.00 73.88 90 LEU A O 1
ATOM 683 N N . LEU A 1 91 ? 24.446 29.324 -14.194 1.00 79.44 91 LEU A N 1
ATOM 684 C CA . LEU A 1 91 ? 24.870 30.718 -14.340 1.00 79.44 91 LEU A CA 1
ATOM 685 C C . LEU A 1 91 ? 25.668 30.985 -15.625 1.00 79.44 91 LEU A C 1
ATOM 687 O O . LEU A 1 91 ? 25.855 32.145 -16.007 1.00 79.44 91 LEU A O 1
ATOM 691 N N . ARG A 1 92 ? 26.118 29.942 -16.336 1.00 72.94 92 ARG A N 1
ATOM 692 C CA . ARG A 1 92 ? 26.722 30.098 -17.664 1.00 72.94 92 ARG A CA 1
ATOM 693 C C . ARG A 1 92 ? 25.641 30.444 -18.689 1.00 72.94 92 ARG A C 1
ATOM 695 O O . ARG A 1 92 ? 25.028 29.575 -19.297 1.00 72.94 92 ARG A O 1
ATOM 702 N N . ARG A 1 93 ? 25.444 31.746 -18.919 1.00 64.19 93 ARG A N 1
ATOM 703 C CA . ARG A 1 93 ? 24.684 32.264 -20.067 1.00 64.19 93 ARG A CA 1
ATOM 704 C C . ARG A 1 93 ? 25.273 31.670 -21.359 1.00 64.19 93 ARG A C 1
ATOM 706 O O . ARG A 1 93 ? 26.495 31.744 -21.510 1.00 64.19 93 ARG A O 1
ATOM 713 N N . PRO A 1 94 ? 24.472 31.114 -22.291 1.00 59.75 94 PRO A N 1
ATOM 714 C CA . PRO A 1 94 ? 24.997 30.655 -23.571 1.00 59.75 94 PRO A CA 1
ATOM 715 C C . PRO A 1 94 ? 25.648 31.843 -24.285 1.00 59.75 94 PRO A C 1
ATOM 717 O O . PRO A 1 94 ? 24.988 32.801 -24.689 1.00 59.75 94 PRO A O 1
ATOM 720 N N . ALA A 1 95 ? 26.975 31.814 -24.364 1.00 61.41 95 ALA A N 1
ATOM 721 C CA . ALA A 1 95 ? 27.739 32.758 -25.151 1.00 61.41 95 ALA A CA 1
ATOM 722 C C . ALA A 1 95 ? 27.583 32.350 -26.617 1.00 61.41 95 ALA A C 1
ATOM 724 O O . ALA A 1 95 ? 28.144 31.344 -27.039 1.00 61.41 95 ALA A O 1
ATOM 725 N N . GLY A 1 96 ? 26.803 33.117 -27.375 1.00 59.09 96 GLY A N 1
ATOM 726 C CA . GLY A 1 96 ? 26.750 32.971 -28.826 1.00 59.09 96 GLY A CA 1
ATOM 727 C C . GLY A 1 96 ? 25.351 33.090 -29.401 1.00 59.09 96 GLY A C 1
ATOM 728 O O . GLY A 1 96 ? 24.744 32.108 -29.808 1.00 59.09 96 GLY A O 1
ATOM 729 N N . SER A 1 97 ? 24.852 34.314 -29.489 1.00 53.19 97 SER A N 1
ATOM 730 C CA . SER A 1 97 ? 23.971 34.716 -30.583 1.00 53.19 97 SER A CA 1
ATOM 731 C C . SER A 1 97 ? 24.309 36.169 -30.871 1.00 53.19 97 SER A C 1
ATOM 733 O O . SER A 1 97 ? 23.781 37.088 -30.251 1.00 53.19 97 SER A O 1
ATOM 735 N N . THR A 1 98 ? 25.288 36.347 -31.746 1.00 49.19 98 THR A N 1
ATOM 736 C CA . THR A 1 98 ? 25.565 37.616 -32.422 1.00 49.19 98 THR A CA 1
ATOM 737 C C . THR A 1 98 ? 25.203 37.376 -33.896 1.00 49.19 98 THR A C 1
ATOM 739 O O . THR A 1 98 ? 25.434 36.258 -34.365 1.00 49.19 98 THR A O 1
ATOM 742 N N . PRO A 1 99 ? 24.547 38.347 -34.555 1.00 62.09 99 PRO A N 1
ATOM 743 C CA . PRO A 1 99 ? 23.710 38.144 -35.740 1.00 62.09 99 PRO A CA 1
ATOM 744 C C . PRO A 1 99 ? 24.485 37.845 -37.025 1.00 62.09 99 PRO A C 1
ATOM 746 O O . PRO A 1 99 ? 25.695 38.162 -37.083 1.00 62.09 99 PRO A O 1
#

pLDDT: mean 84.84, std 14.03, range [44.44, 97.44]

Secondary structure (DSSP, 8-state):
-PPPPPHHHHHHHHHHHHHHHHHHHHTT-HHHHHHHHHHHHHHHHHHHHHHHH-GGGHHHHTTSHHHHHHHHHTT-SPP-------HHHHH--------